Protein AF-A0A0K0G6S6-F1 (afdb_monomer)

Solvent-accessible surface area (backbone atoms only — not comparable to full-atom values): 4599 Å² total; per-residue (Å²): 115,72,64,61,53,51,55,51,52,50,40,51,50,42,23,52,52,7,54,50,31,35,53,52,18,56,56,41,56,78,78,39,82,90,43,67,65,31,54,51,31,35,53,53,10,48,53,31,31,52,50,27,50,52,51,50,38,56,73,70,68,50,54,68,69,58,54,51,51,53,53,53,51,51,50,52,51,53,53,52,53,49,46,68,74,77,106

Mean predicted aligned error: 3.95 Å

Foldseek 3Di:
DVVVVVVLVVLVVLLVQLVVLLVVLVVVVVPDPPDPSSVVSNVSSVVSNLSSVLVVCVVVVHDPVVSVVVVVVVVVVVVVVVVVVPD

pLDDT: mean 92.72, std 7.13, range [59.97, 98.38]

Secondary structure (DSSP, 8-state):
-HHHHHHHHHHHHHHHHHHHHHHHHHHHHTT-TT-HHHHHHHHHHHHHHHHHHHHHHHHTT--HHHHHHHHHHHHHHHHHHHHHHH-

Nearest PDB structures (foldseek):
  7vw2-assembly1_B  TM=6.352E-01  e=4.137E+00  Escherichia coli
  6t5a-assembly1_A  TM=5.271E-01  e=4.693E+00  Human alphaherpesvirus 1
  4fzs-assembly1_A  TM=6.258E-01  e=7.301E+00  Homo sapiens

Radius of gyration: 15.22 Å; Cα contacts (8 Å, |Δi|>4): 55; chains: 1; bounding box: 48×14×39 Å

Sequence (87 aa):
MKEDKRILYFNMVLGTIGTILIILAAIRYLIKENDNTGYALIIFGFILTIGYINYLENKAGISKKLTWIRVIISLILFFSFSYFLYY

Structure (mmCIF, N/CA/C/O backbone):
data_AF-A0A0K0G6S6-F1
#
_entry.id   AF-A0A0K0G6S6-F1
#
loop_
_atom_site.group_PDB
_atom_site.id
_atom_site.type_symbol
_atom_site.label_atom_id
_atom_site.label_alt_id
_atom_site.label_comp_id
_atom_site.label_asym_id
_atom_site.label_entity_id
_atom_site.label_seq_id
_atom_site.pdbx_PDB_ins_code
_atom_site.Cartn_x
_atom_site.Cartn_y
_atom_site.Cartn_z
_atom_site.occupancy
_atom_site.B_iso_or_equiv
_atom_site.auth_seq_id
_atom_site.auth_comp_id
_atom_site.auth_asym_id
_atom_site.auth_atom_id
_atom_site.pdbx_PDB_model_num
ATOM 1 N N . MET A 1 1 ? -25.566 -0.807 10.766 1.00 59.97 1 MET A N 1
ATOM 2 C CA . MET A 1 1 ? -25.184 -2.186 10.359 1.00 59.97 1 MET A CA 1
ATOM 3 C C . MET A 1 1 ? -25.024 -2.374 8.841 1.00 59.97 1 MET A C 1
ATOM 5 O O . MET A 1 1 ? -24.040 -2.979 8.440 1.00 59.97 1 MET A O 1
ATOM 9 N N . LYS A 1 2 ? -25.935 -1.878 7.977 1.00 62.19 2 LYS A N 1
ATOM 10 C CA . LYS A 1 2 ? -25.784 -1.976 6.501 1.00 62.19 2 LYS A CA 1
ATOM 11 C C . LYS A 1 2 ? -24.661 -1.089 5.932 1.00 62.19 2 LYS A C 1
ATOM 13 O O . LYS A 1 2 ? -23.953 -1.510 5.026 1.00 62.19 2 LYS A O 1
ATOM 18 N N . GLU A 1 3 ? -24.476 0.105 6.490 1.00 67.75 3 GLU A N 1
ATOM 19 C CA . GLU A 1 3 ? -23.473 1.078 6.030 1.00 67.75 3 GLU A CA 1
ATOM 20 C C . GLU A 1 3 ? -22.027 0.632 6.302 1.00 67.75 3 GLU A C 1
ATOM 22 O O . GLU A 1 3 ? -21.185 0.703 5.413 1.00 67.75 3 GLU A O 1
ATOM 27 N N . ASP A 1 4 ? -21.768 0.038 7.469 1.00 80.75 4 ASP A N 1
ATOM 28 C CA . ASP A 1 4 ? -20.466 -0.554 7.817 1.00 80.75 4 ASP A CA 1
ATOM 29 C C . ASP A 1 4 ? -20.071 -1.674 6.837 1.00 80.75 4 ASP A C 1
ATOM 31 O O . ASP A 1 4 ? -18.955 -1.705 6.319 1.00 80.75 4 ASP A O 1
ATOM 35 N N . LYS A 1 5 ? -21.028 -2.541 6.469 1.00 88.31 5 LYS A N 1
ATOM 36 C CA . LYS A 1 5 ? -20.800 -3.573 5.445 1.00 88.31 5 LYS A CA 1
ATOM 37 C C . LYS A 1 5 ? -20.476 -2.965 4.079 1.00 88.31 5 LYS A C 1
ATOM 39 O O . LYS A 1 5 ? -19.590 -3.465 3.397 1.00 88.31 5 LYS A O 1
ATOM 44 N N . ARG A 1 6 ? -21.144 -1.878 3.680 1.00 92.06 6 ARG A N 1
ATOM 45 C CA . ARG A 1 6 ? -20.856 -1.188 2.411 1.00 92.06 6 ARG A CA 1
ATOM 46 C C . ARG A 1 6 ? -19.440 -0.609 2.392 1.00 92.06 6 ARG A C 1
ATOM 48 O O . ARG A 1 6 ? -18.730 -0.799 1.409 1.00 92.06 6 ARG A O 1
ATOM 55 N N . ILE A 1 7 ? -19.022 0.050 3.474 1.00 93.38 7 ILE A N 1
ATOM 56 C CA . ILE A 1 7 ? -17.664 0.598 3.613 1.00 93.38 7 ILE A CA 1
ATOM 57 C C . ILE A 1 7 ? -16.628 -0.533 3.583 1.00 93.38 7 ILE A C 1
ATOM 59 O O . ILE A 1 7 ? -15.605 -0.408 2.913 1.00 93.38 7 ILE A O 1
ATOM 63 N N . LEU A 1 8 ? -16.906 -1.654 4.252 1.00 94.19 8 LEU A N 1
ATOM 64 C CA . LEU A 1 8 ? -16.053 -2.842 4.224 1.00 94.19 8 LEU A CA 1
ATOM 65 C C . LEU A 1 8 ? -15.864 -3.377 2.801 1.00 94.19 8 LEU A C 1
ATOM 67 O O . LEU A 1 8 ? -14.727 -3.525 2.359 1.00 94.19 8 LEU A O 1
ATOM 71 N N . TYR A 1 9 ? -16.955 -3.626 2.071 1.00 95.25 9 TYR A N 1
ATOM 72 C CA . TYR A 1 9 ? -16.867 -4.145 0.705 1.00 95.25 9 TYR A CA 1
ATOM 73 C C . TYR A 1 9 ? -16.168 -3.172 -0.242 1.00 95.25 9 TYR A C 1
ATOM 75 O O . TYR A 1 9 ? -15.371 -3.604 -1.068 1.00 95.25 9 TYR A O 1
ATOM 83 N N . PHE A 1 10 ? -16.403 -1.867 -0.097 1.00 96.00 10 PHE A N 1
ATOM 84 C CA . PHE A 1 10 ? -15.711 -0.860 -0.897 1.00 96.00 10 PHE A CA 1
ATOM 85 C C . PHE A 1 10 ? -14.190 -0.919 -0.699 1.00 96.00 10 PHE A C 1
ATOM 87 O O . PHE A 1 10 ? -13.444 -1.015 -1.671 1.00 96.00 10 PHE A O 1
ATOM 94 N N . ASN A 1 11 ? -13.726 -0.941 0.553 1.00 96.62 11 ASN A N 1
ATOM 95 C CA . ASN A 1 11 ? -12.298 -1.044 0.857 1.00 96.62 11 ASN A CA 1
ATOM 96 C C . ASN A 1 11 ? -11.704 -2.379 0.380 1.00 96.62 11 ASN A C 1
ATOM 98 O O . ASN A 1 11 ? -10.597 -2.398 -0.150 1.00 96.62 11 ASN A O 1
ATOM 102 N N . MET A 1 12 ? -12.452 -3.480 0.498 1.00 96.94 12 MET A N 1
ATOM 103 C CA . MET A 1 12 ? -12.032 -4.794 0.003 1.00 96.94 12 MET A CA 1
ATOM 104 C C . MET A 1 12 ? -11.854 -4.810 -1.520 1.00 96.94 12 MET A C 1
ATOM 106 O O . MET A 1 12 ? -10.872 -5.359 -2.023 1.00 96.94 12 MET A O 1
ATOM 110 N N . VAL A 1 13 ? -12.762 -4.166 -2.258 1.00 98.00 13 VAL A N 1
ATOM 111 C CA . VAL A 1 13 ? -12.642 -3.996 -3.712 1.00 98.00 13 VAL A CA 1
ATOM 112 C C . VAL A 1 13 ? -11.415 -3.157 -4.054 1.00 98.00 13 VAL A C 1
ATOM 114 O O . VAL A 1 13 ? -10.640 -3.569 -4.910 1.00 98.00 13 VAL A O 1
ATOM 117 N N . LEU A 1 14 ? -11.176 -2.038 -3.360 1.00 97.94 14 LEU A N 1
ATOM 118 C CA . LEU A 1 14 ? -9.974 -1.225 -3.578 1.00 97.94 14 LEU A CA 1
ATOM 119 C C . LEU A 1 14 ? -8.685 -2.020 -3.337 1.00 97.94 14 LEU A C 1
ATOM 121 O O . LEU A 1 14 ? -7.787 -1.974 -4.171 1.00 97.94 14 LEU A O 1
ATOM 125 N N . GLY A 1 15 ? -8.612 -2.790 -2.248 1.00 97.81 15 GLY A N 1
ATOM 126 C CA . GLY A 1 15 ? -7.465 -3.655 -1.968 1.00 97.81 15 GLY A CA 1
ATOM 127 C C . GLY A 1 15 ? -7.249 -4.717 -3.047 1.00 97.81 15 GLY A C 1
ATOM 128 O O . GLY A 1 15 ? -6.122 -4.937 -3.475 1.00 97.81 15 GLY A O 1
ATOM 129 N N . THR A 1 16 ? -8.334 -5.319 -3.539 1.00 98.06 16 THR A N 1
ATOM 130 C CA . THR A 1 16 ? -8.293 -6.323 -4.617 1.00 98.06 16 THR A CA 1
ATOM 131 C C . THR A 1 16 ? -7.844 -5.714 -5.945 1.00 98.06 16 THR A C 1
ATOM 133 O O . THR A 1 16 ? -7.021 -6.289 -6.648 1.00 98.06 16 THR A O 1
ATOM 136 N N . ILE A 1 17 ? -8.344 -4.525 -6.290 1.00 98.38 17 ILE A N 1
ATOM 137 C CA . ILE A 1 17 ? -7.869 -3.779 -7.460 1.00 98.38 17 ILE A CA 1
ATOM 138 C C . ILE A 1 17 ? -6.376 -3.483 -7.295 1.00 98.38 17 ILE A C 1
ATOM 140 O O . ILE A 1 17 ? -5.606 -3.711 -8.221 1.00 98.38 17 ILE A O 1
ATOM 144 N N . GLY A 1 18 ? -5.955 -3.041 -6.107 1.00 98.12 18 GLY A N 1
ATOM 145 C CA . GLY A 1 18 ? -4.559 -2.747 -5.806 1.00 98.12 18 GLY A CA 1
ATOM 146 C C . GLY A 1 18 ? -3.618 -3.917 -6.092 1.00 98.12 18 GLY A C 1
ATOM 147 O O . GLY A 1 18 ? -2.631 -3.755 -6.811 1.00 98.12 18 GLY A O 1
ATOM 148 N N . THR A 1 19 ? -3.954 -5.111 -5.602 1.00 97.69 19 THR A N 1
ATOM 149 C CA . THR A 1 19 ? -3.137 -6.313 -5.818 1.00 97.69 19 THR A CA 1
ATOM 150 C C . THR A 1 19 ? -3.128 -6.764 -7.279 1.00 97.69 19 THR A C 1
ATOM 152 O O . THR A 1 19 ? -2.070 -7.127 -7.794 1.00 97.69 19 THR A O 1
ATOM 155 N N . ILE A 1 20 ? -4.264 -6.677 -7.983 1.00 98.25 20 ILE A N 1
ATOM 156 C CA . ILE A 1 20 ? -4.346 -6.979 -9.422 1.00 98.25 20 ILE A CA 1
ATOM 157 C C . ILE A 1 20 ? -3.446 -6.037 -10.230 1.00 98.25 20 ILE A C 1
ATOM 159 O O . ILE A 1 20 ? -2.730 -6.497 -11.117 1.00 98.25 20 ILE A O 1
ATOM 163 N N . LEU A 1 21 ? -3.433 -4.735 -9.924 1.00 98.06 21 LEU A N 1
ATOM 164 C CA . LEU A 1 21 ? -2.585 -3.767 -10.631 1.00 98.06 21 LEU A CA 1
ATOM 165 C C . LEU A 1 21 ? -1.092 -4.077 -10.468 1.00 98.06 21 LEU A C 1
ATOM 167 O O . LEU A 1 21 ? -0.347 -3.974 -11.442 1.00 98.06 21 LEU A O 1
ATOM 171 N N . ILE A 1 22 ? -0.664 -4.508 -9.276 1.00 96.69 22 ILE A N 1
ATOM 172 C CA . ILE A 1 22 ? 0.724 -4.928 -9.023 1.00 96.69 22 ILE A CA 1
ATOM 173 C C . ILE A 1 22 ? 1.080 -6.153 -9.877 1.00 96.69 22 ILE A C 1
ATOM 175 O O . ILE A 1 22 ? 2.128 -6.167 -10.520 1.00 96.69 22 ILE A O 1
ATOM 179 N N . ILE A 1 23 ? 0.200 -7.158 -9.940 1.00 96.69 23 ILE A N 1
ATOM 180 C CA . ILE A 1 23 ? 0.418 -8.355 -10.768 1.00 96.69 23 ILE A CA 1
ATOM 181 C C . ILE A 1 23 ? 0.488 -7.982 -12.255 1.00 96.69 23 ILE A C 1
ATOM 183 O O . ILE A 1 23 ? 1.393 -8.421 -12.959 1.00 96.69 23 ILE A O 1
ATOM 187 N N . LEU A 1 24 ? -0.427 -7.137 -12.740 1.00 96.06 24 LEU A N 1
ATOM 188 C CA . LEU A 1 24 ? -0.432 -6.683 -14.134 1.00 96.06 24 LEU A CA 1
ATOM 189 C C . LEU A 1 24 ? 0.843 -5.918 -14.501 1.00 96.06 24 LEU A C 1
ATOM 191 O O . LEU A 1 24 ? 1.379 -6.099 -15.593 1.00 96.06 24 LEU A O 1
ATOM 195 N N . ALA A 1 25 ? 1.344 -5.083 -13.594 1.00 94.69 25 ALA A N 1
ATOM 196 C CA . ALA A 1 25 ? 2.607 -4.385 -13.778 1.00 94.69 25 ALA A CA 1
ATOM 197 C C . ALA A 1 25 ? 3.800 -5.350 -13.835 1.00 94.69 25 ALA A C 1
ATOM 199 O O . ALA A 1 25 ? 4.656 -5.195 -14.703 1.00 94.69 25 ALA A O 1
ATOM 200 N N . ALA A 1 26 ? 3.826 -6.372 -12.972 1.00 92.56 26 ALA A N 1
ATOM 201 C CA . ALA A 1 26 ? 4.854 -7.409 -12.998 1.00 92.56 26 ALA A CA 1
ATOM 202 C C . ALA A 1 26 ? 4.844 -8.192 -14.322 1.00 92.56 26 ALA A C 1
ATOM 204 O O . ALA A 1 26 ? 5.898 -8.422 -14.905 1.00 92.56 26 ALA A O 1
ATOM 205 N N . ILE A 1 27 ? 3.663 -8.532 -14.853 1.00 94.06 27 ILE A N 1
ATOM 206 C CA . ILE A 1 27 ? 3.541 -9.172 -16.173 1.00 94.06 27 ILE A CA 1
ATOM 207 C C . ILE A 1 27 ? 4.047 -8.237 -17.279 1.00 94.06 27 ILE A C 1
ATOM 209 O O . ILE A 1 27 ? 4.782 -8.676 -18.159 1.00 94.06 27 ILE A O 1
ATOM 213 N N . ARG A 1 28 ? 3.689 -6.944 -17.245 1.00 92.88 28 ARG A N 1
ATOM 214 C CA . ARG A 1 28 ? 4.159 -5.969 -18.246 1.00 92.88 28 ARG A CA 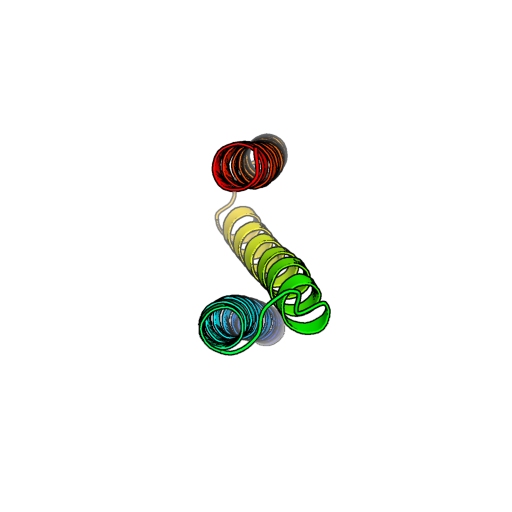1
ATOM 215 C C . ARG A 1 28 ? 5.674 -5.804 -18.234 1.00 92.88 28 ARG A C 1
ATOM 217 O O . ARG A 1 28 ? 6.259 -5.713 -19.310 1.00 92.88 28 ARG A O 1
ATOM 224 N N . TYR A 1 29 ? 6.296 -5.829 -17.057 1.00 88.69 29 TYR A N 1
ATOM 225 C CA . TYR A 1 29 ? 7.752 -5.762 -16.920 1.00 88.69 29 TYR A CA 1
ATOM 226 C C . TYR A 1 29 ? 8.470 -6.889 -17.683 1.00 88.69 29 TYR A C 1
ATOM 228 O O . TYR A 1 29 ? 9.527 -6.655 -18.255 1.00 88.69 29 TYR A O 1
ATOM 236 N N . LEU A 1 30 ? 7.871 -8.083 -17.775 1.00 88.50 30 LEU A N 1
ATOM 237 C CA . LEU A 1 30 ? 8.441 -9.209 -18.529 1.00 88.50 30 LEU A CA 1
ATOM 238 C C . LEU A 1 30 ? 8.391 -9.027 -20.054 1.00 88.50 30 LEU A C 1
ATOM 240 O O . LEU A 1 30 ? 9.070 -9.749 -20.777 1.00 88.50 30 LEU A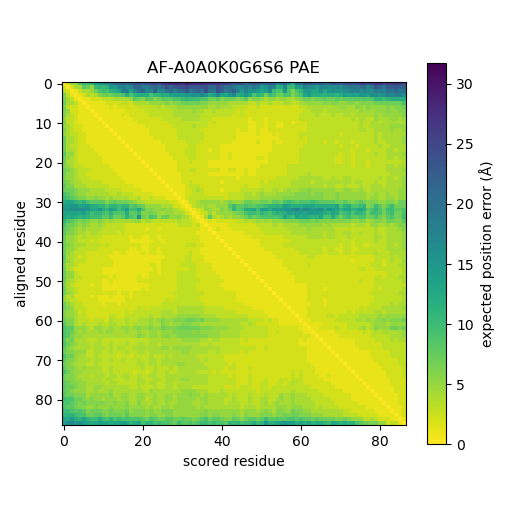 O 1
ATOM 244 N N . ILE A 1 31 ? 7.550 -8.118 -20.550 1.00 90.56 31 ILE A N 1
ATOM 245 C CA . ILE A 1 31 ? 7.239 -7.988 -21.980 1.00 90.56 31 ILE A CA 1
ATOM 246 C C . ILE A 1 31 ? 7.802 -6.683 -22.552 1.00 90.56 31 IL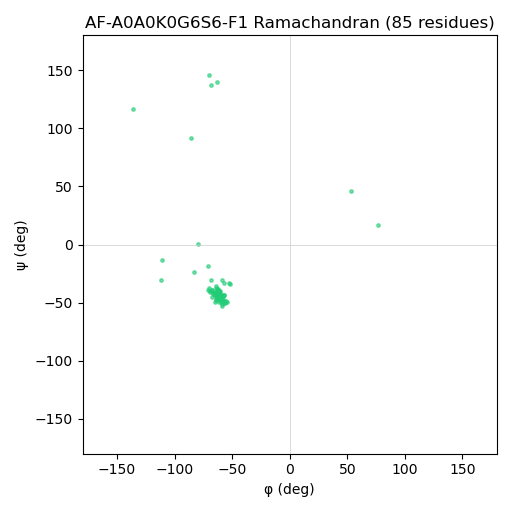E A C 1
ATOM 248 O O . ILE A 1 31 ? 8.128 -6.620 -23.737 1.00 90.56 31 ILE A O 1
ATOM 252 N N . LYS A 1 32 ? 7.891 -5.625 -21.738 1.00 87.38 32 LYS A N 1
ATOM 253 C CA . LYS A 1 32 ? 8.241 -4.282 -22.199 1.00 87.38 32 LYS A CA 1
ATOM 254 C C . LYS A 1 32 ? 9.250 -3.610 -21.275 1.00 87.38 32 LYS A C 1
ATOM 256 O O . LYS A 1 32 ? 8.938 -3.272 -20.135 1.00 87.38 32 LYS A O 1
ATOM 261 N N . GLU A 1 33 ? 10.426 -3.326 -21.823 1.00 78.44 33 GLU A N 1
ATOM 262 C CA . GLU A 1 33 ? 11.431 -2.504 -21.155 1.00 78.44 33 GLU A CA 1
ATOM 263 C C . GLU A 1 33 ? 10.992 -1.032 -21.074 1.00 78.44 33 GLU A C 1
ATOM 265 O O . GLU A 1 33 ? 10.323 -0.505 -21.968 1.00 78.44 33 GLU A O 1
ATOM 270 N N . ASN A 1 34 ? 11.384 -0.367 -19.984 1.00 79.69 34 ASN A N 1
ATOM 271 C CA . ASN A 1 34 ? 11.109 1.046 -19.701 1.00 79.69 34 ASN A CA 1
ATOM 272 C C . ASN A 1 34 ? 9.617 1.441 -19.788 1.00 79.69 34 ASN A C 1
ATOM 274 O O . ASN A 1 34 ? 9.226 2.437 -20.405 1.00 79.69 34 ASN A O 1
ATOM 278 N N . ASP A 1 35 ? 8.756 0.623 -19.183 1.00 85.44 35 ASP A N 1
ATOM 279 C CA . ASP A 1 35 ? 7.310 0.795 -19.251 1.00 85.44 35 ASP A CA 1
ATOM 280 C C . ASP A 1 35 ? 6.766 1.752 -18.179 1.00 85.44 35 ASP A C 1
ATOM 282 O O . ASP A 1 35 ? 6.349 1.341 -17.094 1.00 85.44 35 ASP A O 1
ATOM 286 N N . ASN A 1 36 ? 6.677 3.037 -18.530 1.00 89.25 36 ASN A N 1
ATOM 287 C CA . ASN A 1 36 ? 6.093 4.076 -17.671 1.00 89.25 36 ASN A CA 1
ATOM 288 C C . ASN A 1 36 ? 4.692 3.724 -17.147 1.00 89.25 36 ASN A C 1
ATOM 290 O O . ASN A 1 36 ? 4.342 4.081 -16.022 1.00 89.25 36 ASN A O 1
ATOM 294 N N . THR A 1 37 ? 3.873 3.019 -17.937 1.00 92.44 37 THR A N 1
ATOM 295 C CA . THR A 1 37 ? 2.557 2.587 -17.455 1.00 92.44 37 THR A CA 1
ATOM 296 C C . THR A 1 37 ? 2.692 1.483 -16.410 1.00 92.44 37 THR A C 1
ATOM 298 O O . THR A 1 37 ? 1.961 1.504 -15.427 1.00 92.44 37 THR A O 1
ATOM 301 N N . GLY A 1 38 ? 3.626 0.544 -16.588 1.00 92.44 38 GLY A N 1
ATOM 302 C CA . GLY A 1 38 ? 3.940 -0.486 -15.594 1.00 92.44 38 GLY A CA 1
ATOM 303 C C . GLY A 1 38 ? 4.350 0.123 -14.252 1.00 92.44 38 GLY A C 1
ATOM 304 O O . GLY A 1 38 ? 3.820 -0.265 -13.211 1.00 92.44 38 GLY A O 1
ATOM 305 N N . TYR A 1 39 ? 5.194 1.158 -14.275 1.00 90.62 39 TYR A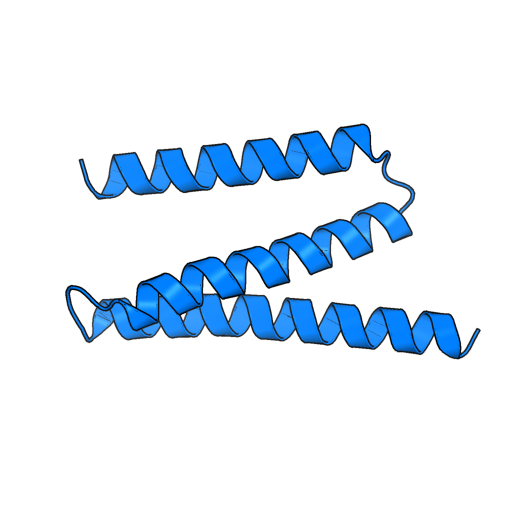 N 1
ATOM 306 C CA . TYR A 1 39 ? 5.575 1.893 -13.064 1.00 90.62 39 TYR A CA 1
ATOM 307 C C . TYR A 1 39 ? 4.377 2.573 -12.391 1.00 90.62 39 TYR A C 1
ATOM 309 O O . TYR A 1 39 ? 4.192 2.442 -11.179 1.00 90.62 39 TYR A O 1
ATOM 317 N N 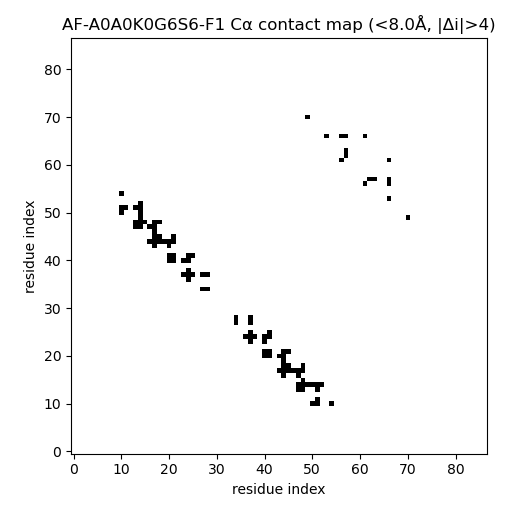. ALA A 1 40 ? 3.516 3.241 -13.166 1.00 94.00 40 ALA A N 1
ATOM 318 C CA . ALA A 1 40 ? 2.303 3.860 -12.632 1.00 94.00 40 ALA A CA 1
ATOM 319 C C . ALA A 1 40 ? 1.350 2.825 -12.003 1.00 94.00 40 ALA A C 1
ATOM 321 O O . ALA A 1 40 ? 0.794 3.074 -10.932 1.00 94.00 40 ALA A O 1
ATOM 322 N N . LEU A 1 41 ? 1.194 1.654 -12.631 1.00 95.88 41 LEU A N 1
ATOM 323 C CA . LEU A 1 41 ? 0.370 0.554 -12.123 1.00 95.88 41 LEU A CA 1
ATOM 324 C C . LEU A 1 41 ? 0.897 0.006 -10.788 1.00 95.88 41 LEU A C 1
ATOM 326 O O . LEU A 1 41 ? 0.098 -0.200 -9.876 1.00 95.88 41 LEU A O 1
ATOM 330 N N . ILE A 1 42 ? 2.217 -0.170 -10.640 1.00 94.62 42 ILE A N 1
ATOM 331 C CA . ILE A 1 42 ? 2.839 -0.575 -9.366 1.00 94.62 42 ILE A CA 1
ATOM 332 C C . ILE A 1 42 ? 2.575 0.456 -8.270 1.00 94.62 42 ILE A C 1
ATOM 334 O O . ILE A 1 42 ? 2.124 0.082 -7.189 1.00 94.62 42 ILE A O 1
ATOM 338 N N . ILE A 1 43 ? 2.810 1.745 -8.540 1.00 93.94 43 ILE A N 1
ATOM 339 C CA . ILE A 1 43 ? 2.652 2.801 -7.529 1.00 93.94 43 ILE A CA 1
ATOM 340 C C . ILE A 1 43 ? 1.187 2.905 -7.101 1.00 93.94 43 ILE A C 1
ATOM 342 O O . ILE A 1 43 ? 0.881 2.909 -5.908 1.00 93.94 43 ILE A O 1
ATOM 346 N N . PHE A 1 44 ? 0.264 2.948 -8.063 1.00 96.88 44 PHE A N 1
ATOM 347 C CA . PHE A 1 44 ? -1.161 3.054 -7.764 1.00 96.88 44 PHE A CA 1
ATOM 348 C C . PHE A 1 44 ? -1.689 1.795 -7.065 1.00 96.88 44 PHE A C 1
ATOM 350 O O . PHE A 1 44 ? -2.422 1.889 -6.079 1.00 96.88 44 PHE A O 1
ATOM 357 N N . GLY A 1 45 ? -1.254 0.614 -7.515 1.00 97.62 45 GLY A N 1
ATOM 358 C CA . GLY A 1 45 ? -1.590 -0.660 -6.889 1.00 97.62 45 GLY A CA 1
ATOM 359 C C . GLY A 1 45 ? -1.100 -0.759 -5.444 1.00 97.62 45 GLY A C 1
ATOM 360 O O . GLY A 1 45 ? -1.845 -1.185 -4.557 1.00 97.62 45 GLY A O 1
ATOM 361 N N . PHE A 1 46 ? 0.116 -0.279 -5.178 1.00 96.25 46 PHE A N 1
ATOM 362 C CA . PHE A 1 46 ? 0.680 -0.194 -3.835 1.00 96.25 46 PHE A CA 1
ATOM 363 C C . PHE A 1 46 ? -0.134 0.740 -2.931 1.00 96.25 46 PHE A C 1
ATOM 365 O O . PHE A 1 46 ? -0.506 0.341 -1.828 1.00 96.25 46 PHE A O 1
ATOM 372 N N . ILE A 1 47 ? -0.491 1.940 -3.404 1.00 96.50 47 ILE A N 1
ATOM 373 C CA . ILE A 1 47 ? -1.302 2.904 -2.638 1.00 96.50 47 ILE A CA 1
ATOM 374 C C . ILE A 1 47 ? -2.660 2.305 -2.256 1.00 96.50 47 ILE A C 1
ATOM 376 O O . ILE A 1 47 ? -3.059 2.391 -1.093 1.00 96.50 47 ILE A O 1
AT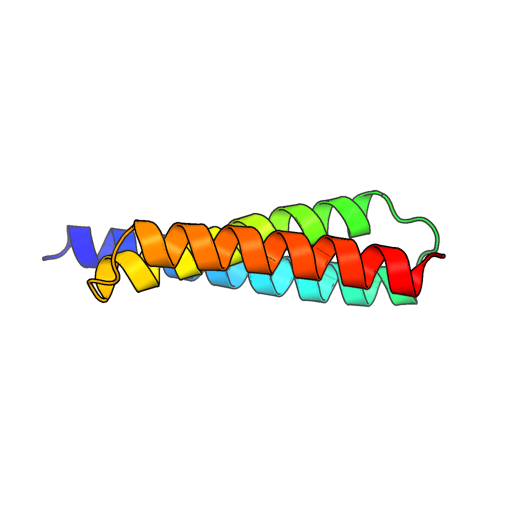OM 380 N N . LEU A 1 48 ? -3.359 1.671 -3.203 1.00 98.00 48 LEU A N 1
ATOM 381 C CA . LEU A 1 48 ? -4.651 1.032 -2.936 1.00 98.00 48 LEU A CA 1
ATOM 382 C C . LEU A 1 48 ? -4.529 -0.115 -1.926 1.00 98.00 48 LEU A C 1
ATOM 384 O O . LEU A 1 48 ? -5.346 -0.228 -1.011 1.00 98.00 48 LEU A O 1
ATOM 388 N N . THR A 1 49 ? -3.483 -0.933 -2.059 1.00 97.69 49 THR A N 1
ATOM 389 C CA . THR A 1 49 ? -3.225 -2.058 -1.153 1.00 97.69 49 THR A CA 1
ATOM 390 C C . THR A 1 49 ? -2.926 -1.564 0.263 1.00 97.69 49 THR A C 1
ATOM 392 O O . THR A 1 49 ? -3.567 -2.005 1.214 1.00 97.69 49 THR A O 1
ATOM 395 N N . ILE A 1 50 ? -2.023 -0.590 0.420 1.00 96.75 50 ILE A N 1
ATOM 396 C CA . ILE A 1 50 ? -1.717 0.027 1.719 1.00 96.75 50 ILE A CA 1
ATOM 397 C C . ILE A 1 50 ? -2.957 0.702 2.312 1.00 96.75 50 ILE A C 1
ATOM 399 O O . ILE A 1 50 ? -3.221 0.556 3.503 1.00 96.75 50 ILE A O 1
ATOM 403 N N . GLY A 1 51 ? -3.762 1.387 1.495 1.00 96.31 51 GLY A N 1
ATOM 404 C CA . GLY A 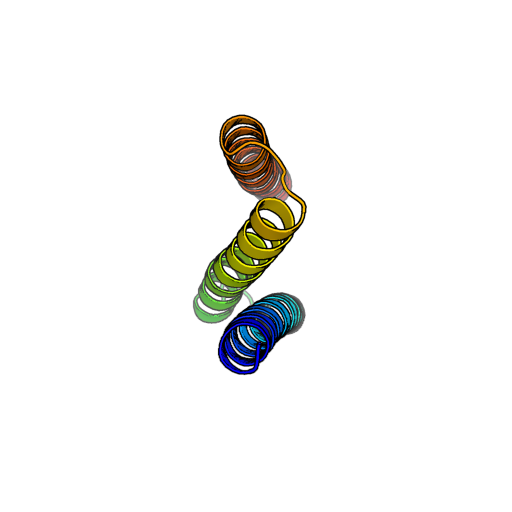1 51 ? -5.028 1.982 1.923 1.00 96.31 51 GLY A CA 1
ATOM 405 C C . GLY A 1 51 ? -5.999 0.948 2.498 1.00 96.31 51 GLY A C 1
ATOM 406 O O . GLY A 1 51 ? -6.569 1.163 3.570 1.00 96.31 51 GLY A O 1
ATOM 407 N N . TYR A 1 52 ? -6.130 -0.209 1.845 1.00 97.50 52 TYR A N 1
ATOM 408 C CA . TYR A 1 52 ? -6.948 -1.306 2.353 1.00 97.50 52 TYR A CA 1
ATOM 409 C C . TYR A 1 52 ? -6.405 -1.886 3.666 1.00 97.50 52 TYR A C 1
ATOM 411 O O . TYR A 1 52 ? -7.171 -2.077 4.610 1.00 97.50 52 TYR A O 1
ATOM 419 N N . ILE A 1 53 ? -5.091 -2.104 3.780 1.00 97.31 53 ILE A N 1
ATOM 420 C CA . ILE A 1 53 ? -4.491 -2.601 5.029 1.00 97.31 53 ILE A CA 1
ATOM 421 C C . ILE A 1 53 ? -4.683 -1.571 6.154 1.00 97.31 53 ILE A C 1
ATOM 423 O O . ILE A 1 53 ? -5.045 -1.947 7.265 1.00 97.31 53 ILE A O 1
ATOM 427 N N . ASN A 1 54 ? -4.532 -0.270 5.884 1.00 96.62 54 ASN A N 1
ATOM 428 C CA . ASN A 1 54 ? -4.834 0.795 6.851 1.00 96.62 54 ASN A CA 1
ATOM 429 C C . ASN A 1 54 ? -6.286 0.722 7.338 1.00 96.62 54 ASN A C 1
ATOM 431 O O . ASN A 1 54 ? -6.550 0.872 8.531 1.00 96.62 54 ASN A O 1
ATOM 435 N N . TYR A 1 55 ? -7.234 0.494 6.426 1.00 95.94 55 TYR A N 1
ATOM 436 C CA . TYR A 1 55 ? -8.636 0.300 6.785 1.00 95.94 55 TYR A CA 1
ATOM 437 C C . TYR A 1 55 ? -8.823 -0.920 7.702 1.00 95.94 55 TYR A C 1
ATOM 439 O O . TYR A 1 55 ? -9.490 -0.806 8.733 1.00 95.94 55 TYR A O 1
ATOM 447 N N . LEU A 1 56 ? -8.206 -2.060 7.371 1.00 96.25 56 LEU A N 1
ATOM 448 C CA . LEU A 1 56 ? -8.283 -3.278 8.184 1.00 96.25 56 LEU A CA 1
ATOM 449 C C . LEU A 1 56 ? -7.680 -3.090 9.577 1.00 96.25 56 LEU A C 1
ATOM 451 O O . LEU A 1 56 ? -8.287 -3.503 10.560 1.00 96.25 56 LEU A O 1
ATOM 455 N N . GLU A 1 57 ? -6.526 -2.436 9.679 1.00 96.69 57 GLU A N 1
ATOM 456 C CA . GLU A 1 57 ? -5.872 -2.177 10.962 1.00 96.69 57 GLU A CA 1
ATOM 457 C C . GLU A 1 57 ? -6.712 -1.277 11.866 1.00 96.69 57 GLU A C 1
ATOM 459 O O . GLU A 1 57 ? -6.910 -1.589 13.041 1.00 96.69 57 GLU A O 1
ATOM 464 N N . ASN A 1 58 ? -7.266 -0.196 11.308 1.00 94.44 58 ASN A N 1
ATOM 465 C CA . ASN A 1 58 ? -8.172 0.683 12.043 1.00 94.44 58 ASN A CA 1
ATOM 466 C C . ASN A 1 58 ? -9.411 -0.085 12.527 1.00 94.44 58 ASN A C 1
ATOM 468 O O . ASN A 1 58 ? -9.852 0.108 13.659 1.00 94.44 58 ASN A O 1
ATOM 472 N N . LYS A 1 59 ? -9.95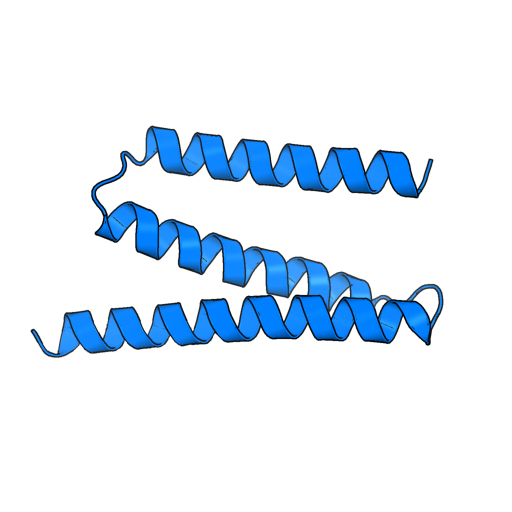5 -0.988 11.698 1.00 93.75 59 LYS A N 1
ATOM 473 C CA . LYS A 1 59 ? -11.095 -1.839 12.069 1.00 93.75 59 LYS A CA 1
ATOM 474 C C . LYS A 1 59 ? -10.737 -2.877 13.138 1.00 93.75 59 LYS A C 1
ATOM 476 O O . LYS A 1 59 ? -11.588 -3.221 13.950 1.00 93.75 59 LYS A O 1
ATOM 481 N N . ALA A 1 60 ? -9.491 -3.341 13.159 1.00 95.56 60 ALA A N 1
ATOM 482 C CA . ALA A 1 60 ? -8.961 -4.262 14.161 1.00 95.56 60 ALA A CA 1
ATOM 483 C C . ALA A 1 60 ? -8.574 -3.577 15.488 1.00 95.56 60 ALA A C 1
ATOM 485 O O . ALA A 1 60 ? -8.104 -4.247 16.404 1.00 95.56 60 ALA A O 1
ATOM 486 N N . GLY A 1 61 ? -8.751 -2.255 15.609 1.00 95.94 61 GLY A N 1
ATOM 487 C CA . GLY A 1 61 ? -8.403 -1.503 16.818 1.00 95.94 61 GLY A CA 1
ATOM 488 C C . GLY A 1 61 ? -6.902 -1.245 16.985 1.00 95.94 61 GLY A C 1
ATOM 489 O O . GLY A 1 61 ? -6.457 -0.901 18.080 1.00 95.94 61 GLY A O 1
ATOM 490 N N . ILE A 1 62 ? -6.106 -1.395 15.922 1.00 96.44 62 ILE A N 1
ATOM 491 C CA . ILE A 1 62 ? -4.673 -1.089 15.955 1.00 96.44 62 ILE A CA 1
ATOM 492 C C . ILE A 1 62 ? -4.481 0.424 16.099 1.00 96.44 62 ILE A C 1
ATOM 494 O O . ILE A 1 62 ? -5.163 1.234 15.470 1.00 96.44 62 ILE A O 1
ATOM 498 N N . SER A 1 63 ? -3.533 0.822 16.953 1.00 96.06 63 SER A N 1
ATOM 499 C CA . SER A 1 63 ? -3.259 2.240 17.180 1.00 96.06 63 SER A CA 1
ATOM 500 C C . SER A 1 63 ? -2.756 2.926 15.905 1.00 96.06 63 SER A C 1
ATOM 502 O O . SER A 1 63 ? -1.880 2.411 15.208 1.00 96.06 63 SER A O 1
ATOM 504 N N . LYS A 1 64 ? -3.221 4.158 15.656 1.00 93.44 64 LYS A N 1
ATOM 505 C CA . LYS A 1 64 ? -2.769 4.972 14.512 1.00 93.44 64 LYS A CA 1
ATOM 506 C C . LYS A 1 64 ? -1.245 5.114 14.452 1.00 93.44 64 LYS A C 1
ATOM 508 O O . LYS A 1 64 ? -0.681 5.171 13.365 1.00 93.44 64 LYS A O 1
ATOM 513 N N . LYS A 1 65 ? -0.570 5.153 15.608 1.00 95.38 65 LYS A N 1
ATOM 514 C CA . LYS A 1 65 ? 0.896 5.213 15.693 1.00 95.38 65 LYS A CA 1
ATOM 515 C C . LYS A 1 65 ? 1.545 3.984 15.047 1.00 95.38 65 LYS A C 1
ATOM 517 O O . LYS A 1 65 ? 2.457 4.144 14.243 1.00 95.38 65 LYS A O 1
ATOM 522 N N . LEU A 1 66 ? 1.062 2.780 15.363 1.00 95.62 66 LEU A N 1
ATOM 523 C CA . LEU A 1 66 ? 1.565 1.534 14.773 1.00 95.62 66 LEU A CA 1
ATOM 524 C C . LEU A 1 66 ? 1.267 1.463 13.271 1.00 95.62 66 LEU A C 1
ATOM 526 O O . LEU A 1 66 ? 2.156 1.126 12.492 1.00 95.6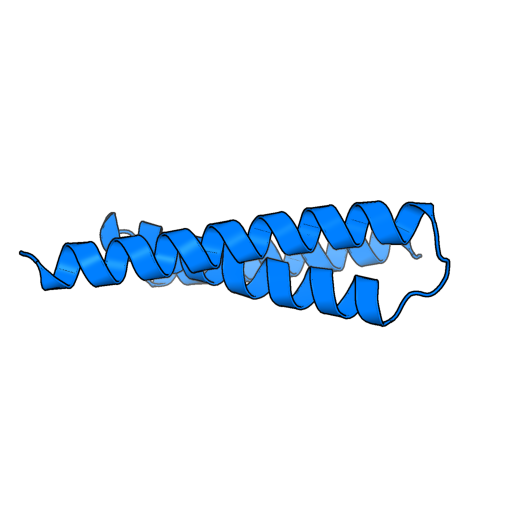2 66 LEU A O 1
ATOM 530 N N . THR A 1 67 ? 0.067 1.876 12.857 1.00 95.56 67 THR A N 1
ATOM 531 C CA . THR A 1 67 ? -0.310 1.990 11.442 1.00 95.56 67 THR A CA 1
ATOM 532 C C . THR A 1 67 ? 0.670 2.882 10.673 1.00 95.56 67 THR A C 1
ATOM 534 O O . THR A 1 67 ? 1.186 2.464 9.635 1.00 95.56 67 THR A O 1
ATOM 537 N N . TRP A 1 68 ? 0.992 4.072 11.189 1.00 95.62 68 TRP A N 1
ATOM 538 C CA . TRP A 1 68 ? 1.960 4.981 10.562 1.00 95.62 68 TRP A CA 1
ATOM 539 C C . TRP A 1 68 ? 3.374 4.403 10.503 1.00 95.62 68 TRP A C 1
ATOM 541 O O . TRP A 1 68 ? 4.016 4.497 9.459 1.00 95.62 68 TRP A O 1
ATOM 551 N N . ILE A 1 69 ? 3.837 3.752 11.576 1.00 96.56 69 ILE A N 1
ATOM 552 C CA . ILE A 1 69 ? 5.135 3.061 11.586 1.00 96.56 69 ILE A CA 1
ATOM 553 C C . ILE A 1 69 ? 5.185 2.016 10.466 1.00 96.56 69 ILE A C 1
ATOM 555 O O . ILE A 1 69 ? 6.126 2.013 9.677 1.00 96.56 69 ILE A O 1
ATOM 559 N N . ARG A 1 70 ? 4.152 1.177 10.328 1.00 96.38 70 ARG A N 1
ATOM 560 C CA . ARG A 1 70 ? 4.103 0.153 9.276 1.00 96.38 70 ARG A CA 1
ATOM 561 C C . ARG A 1 70 ? 4.057 0.753 7.867 1.00 96.38 70 ARG A C 1
ATOM 563 O O . ARG A 1 70 ? 4.693 0.203 6.973 1.00 96.38 70 ARG A O 1
ATOM 570 N N . VAL A 1 71 ? 3.379 1.889 7.656 1.00 95.25 71 VAL A N 1
ATOM 571 C CA . VAL A 1 71 ? 3.412 2.605 6.359 1.00 95.25 71 VAL A CA 1
ATOM 572 C C . VAL A 1 71 ? 4.823 3.104 6.045 1.00 95.25 71 VAL A C 1
ATOM 574 O O . VAL A 1 71 ? 5.317 2.865 4.947 1.00 95.25 71 VAL A O 1
ATOM 577 N N . ILE A 1 72 ? 5.491 3.744 7.009 1.00 96.06 72 ILE A N 1
ATOM 578 C CA . ILE A 1 72 ? 6.860 4.252 6.836 1.00 96.06 72 ILE A CA 1
ATOM 579 C C . ILE A 1 72 ? 7.824 3.103 6.532 1.00 96.06 72 ILE A C 1
ATOM 581 O O . ILE A 1 72 ? 8.591 3.192 5.579 1.00 96.06 72 ILE A O 1
ATOM 585 N N . ILE A 1 73 ? 7.745 2.001 7.282 1.00 96.94 73 ILE A N 1
ATOM 586 C CA . ILE A 1 73 ? 8.558 0.803 7.030 1.00 96.94 73 ILE A CA 1
ATOM 587 C C . ILE A 1 73 ? 8.287 0.250 5.627 1.00 96.94 73 ILE A C 1
ATOM 589 O O . ILE A 1 73 ? 9.231 -0.076 4.915 1.00 96.94 73 ILE A O 1
ATOM 593 N N . SER A 1 74 ? 7.023 0.189 5.198 1.00 94.44 74 SER A N 1
ATOM 594 C CA . SER A 1 74 ? 6.666 -0.296 3.857 1.00 94.44 74 SER A CA 1
ATOM 595 C C . SER A 1 74 ? 7.271 0.576 2.752 1.00 94.44 74 SER A C 1
ATOM 597 O O . SER A 1 74 ? 7.762 0.046 1.760 1.00 94.44 74 SER A O 1
ATOM 599 N N . LEU A 1 75 ? 7.286 1.902 2.933 1.00 93.81 75 LEU A N 1
ATOM 600 C CA . LEU A 1 75 ? 7.929 2.832 2.000 1.00 93.81 75 LEU A CA 1
ATOM 601 C C . LEU A 1 75 ? 9.449 2.665 1.989 1.00 93.81 75 LEU A C 1
ATOM 603 O O . LEU A 1 75 ? 10.037 2.587 0.916 1.00 93.81 75 LEU A O 1
ATOM 607 N N . ILE A 1 76 ? 10.081 2.565 3.163 1.00 96.25 76 ILE A N 1
ATOM 608 C CA . ILE A 1 76 ? 11.527 2.332 3.270 1.00 96.25 76 ILE A CA 1
ATOM 609 C C . ILE A 1 76 ? 11.901 1.038 2.548 1.00 96.25 76 ILE A C 1
ATOM 611 O O . ILE A 1 76 ? 12.810 1.049 1.729 1.00 96.25 76 ILE A O 1
ATOM 615 N N . LEU A 1 77 ? 11.180 -0.058 2.795 1.00 95.19 77 LEU A N 1
ATOM 616 C CA . LEU A 1 77 ? 11.427 -1.329 2.116 1.00 95.19 77 LEU A CA 1
ATOM 617 C C . LEU A 1 77 ? 11.248 -1.204 0.603 1.00 95.19 77 LEU A C 1
ATOM 619 O O . LEU A 1 77 ? 12.099 -1.681 -0.142 1.00 95.19 77 LEU A O 1
ATOM 623 N N . PHE A 1 78 ? 10.192 -0.528 0.146 1.00 91.00 78 PHE A N 1
ATOM 624 C CA . PHE A 1 78 ? 9.967 -0.292 -1.278 1.00 91.00 78 PHE A CA 1
ATOM 625 C C . PHE A 1 78 ? 11.150 0.440 -1.930 1.00 91.00 78 PHE A C 1
ATOM 627 O O . PHE A 1 78 ? 11.678 -0.028 -2.938 1.00 91.00 78 PHE A O 1
ATOM 634 N N . PHE A 1 79 ? 11.613 1.546 -1.340 1.00 91.62 79 PHE A N 1
ATOM 635 C CA . PHE A 1 79 ? 12.740 2.308 -1.882 1.00 91.62 79 PHE A CA 1
ATOM 636 C C . PHE A 1 79 ? 14.070 1.559 -1.772 1.00 91.62 79 PHE A C 1
ATOM 638 O O . PHE A 1 79 ? 14.834 1.574 -2.732 1.00 91.62 79 PHE A O 1
ATOM 645 N N . SER A 1 80 ? 14.336 0.873 -0.657 1.00 94.12 80 SER A N 1
ATOM 646 C CA . SER A 1 80 ? 15.566 0.096 -0.467 1.00 94.12 80 SER A CA 1
ATOM 647 C C . SER A 1 80 ? 15.670 -1.062 -1.456 1.00 94.12 80 SER A C 1
ATOM 649 O O . SER A 1 80 ? 16.720 -1.246 -2.065 1.00 94.12 80 SER A O 1
ATOM 651 N N . PHE A 1 81 ? 14.588 -1.823 -1.658 1.00 92.25 81 PHE A N 1
ATOM 652 C CA . PHE A 1 81 ? 14.579 -2.901 -2.649 1.00 92.25 81 PHE A CA 1
ATOM 653 C C . PHE A 1 81 ? 14.662 -2.367 -4.073 1.00 92.25 81 PHE A C 1
ATOM 655 O O . PHE A 1 81 ? 15.372 -2.947 -4.886 1.00 92.25 81 PHE A O 1
ATOM 662 N N . SER A 1 82 ? 13.984 -1.256 -4.370 1.00 88.25 82 SER A N 1
ATOM 663 C CA . SER A 1 82 ? 14.120 -0.599 -5.669 1.00 88.25 82 SER A CA 1
ATOM 664 C C . SER A 1 82 ? 15.576 -0.197 -5.915 1.00 88.25 82 SER A C 1
ATOM 666 O O . SER A 1 82 ? 16.159 -0.596 -6.913 1.00 88.25 82 SER A O 1
ATOM 668 N N . TYR A 1 83 ? 16.210 0.504 -4.971 1.00 91.19 83 TYR A N 1
ATOM 669 C CA . TYR A 1 83 ? 17.610 0.904 -5.099 1.00 91.19 83 TYR A CA 1
ATOM 670 C C . TYR A 1 83 ? 18.529 -0.301 -5.335 1.00 91.19 83 TYR A C 1
ATOM 672 O O . TYR A 1 83 ? 19.254 -0.303 -6.318 1.00 91.19 83 TYR A O 1
ATOM 680 N N . PHE A 1 84 ? 18.423 -1.346 -4.507 1.00 93.75 84 PHE A N 1
ATOM 681 C CA . PHE A 1 84 ? 19.234 -2.566 -4.624 1.00 93.75 84 PHE A CA 1
ATOM 682 C C . PHE A 1 84 ? 19.080 -3.299 -5.967 1.00 93.75 84 PHE A C 1
ATOM 684 O O . PHE A 1 84 ? 20.001 -3.976 -6.410 1.00 93.75 84 PHE A O 1
ATOM 691 N N . LEU A 1 85 ? 17.907 -3.222 -6.603 1.00 85.44 85 LEU A N 1
ATOM 692 C CA . LEU A 1 85 ? 17.665 -3.877 -7.891 1.00 85.44 85 LEU A CA 1
ATOM 693 C C . LEU A 1 85 ? 18.165 -3.060 -9.090 1.00 85.44 85 LEU A C 1
ATOM 695 O O . LEU A 1 85 ? 18.396 -3.643 -10.148 1.00 85.44 85 LEU A O 1
ATOM 699 N N . TYR A 1 86 ? 18.301 -1.738 -8.953 1.00 80.75 86 TYR A N 1
ATOM 700 C CA . TYR A 1 86 ? 18.637 -0.833 -10.060 1.00 80.75 86 TYR A CA 1
ATOM 701 C C . TYR A 1 86 ? 20.044 -0.214 -9.974 1.00 80.75 86 TYR A C 1
ATOM 703 O O . TYR A 1 86 ? 20.499 0.340 -10.976 1.00 80.75 86 TYR A O 1
ATOM 711 N N . TYR A 1 87 ? 20.725 -0.305 -8.827 1.00 82.19 87 TYR A N 1
ATOM 712 C CA . TYR A 1 87 ? 22.075 0.219 -8.578 1.00 82.19 87 TYR A CA 1
ATOM 713 C C . TYR A 1 87 ? 22.909 -0.764 -7.756 1.00 82.19 87 TYR A C 1
ATOM 715 O O . TYR A 1 87 ? 24.106 -0.911 -8.091 1.00 82.19 87 TYR A O 1
#